Protein AF-A0A014L8E9-F1 (afdb_monomer_lite)

pLDDT: mean 75.14, std 23.42, range [33.5, 98.44]

Structure (mmCIF, N/CA/C/O backbone):
data_AF-A0A014L8E9-F1
#
_entry.id   AF-A0A014L8E9-F1
#
loop_
_atom_site.group_PDB
_atom_site.id
_atom_site.type_symbol
_atom_site.label_atom_id
_atom_site.label_alt_id
_atom_site.label_comp_id
_atom_site.label_asym_id
_atom_site.label_entity_id
_atom_site.label_seq_id
_atom_site.pdbx_PDB_ins_code
_atom_site.Cartn_x
_atom_site.Cartn_y
_atom_site.Cartn_z
_atom_site.occupancy
_atom_site.B_iso_or_equiv
_atom_site.auth_seq_id
_atom_site.auth_comp_id
_atom_site.auth_asym_id
_atom_site.auth_atom_id
_atom_site.pdbx_PDB_model_num
ATOM 1 N N . MET A 1 1 ? -12.627 43.015 15.287 1.00 36.16 1 MET A N 1
ATOM 2 C CA . MET A 1 1 ? -11.621 42.525 16.250 1.00 36.16 1 MET A CA 1
ATOM 3 C C . MET A 1 1 ? -10.848 41.390 15.608 1.00 36.16 1 MET A C 1
ATOM 5 O O . MET A 1 1 ? -11.439 40.369 15.290 1.00 36.16 1 MET A O 1
ATOM 9 N N . ASP A 1 2 ? -9.561 41.629 15.391 1.00 39.09 2 ASP A N 1
ATOM 10 C CA . ASP A 1 2 ? -8.535 40.676 14.969 1.00 39.09 2 ASP A CA 1
ATOM 11 C C . ASP A 1 2 ? -8.247 39.676 16.105 1.00 39.09 2 ASP A C 1
ATOM 13 O O . ASP A 1 2 ? -8.093 40.080 17.259 1.00 39.09 2 ASP A O 1
ATOM 17 N N . LYS A 1 3 ? -8.216 38.379 15.786 1.00 36.34 3 LYS A N 1
ATOM 18 C CA . LYS A 1 3 ? -7.692 37.321 16.662 1.00 36.34 3 LYS A CA 1
ATOM 19 C C . LYS A 1 3 ? -6.730 36.434 15.880 1.00 36.34 3 LYS A C 1
ATOM 21 O O . LYS A 1 3 ? -6.922 35.233 15.729 1.00 36.34 3 LYS A O 1
ATOM 26 N N . SER A 1 4 ? -5.665 37.060 15.410 1.00 41.28 4 SER A N 1
ATOM 27 C CA . SER A 1 4 ? -4.372 36.422 15.217 1.00 41.28 4 SER A CA 1
ATOM 28 C C . SER A 1 4 ? -3.831 35.979 16.587 1.00 41.28 4 SER A C 1
ATOM 30 O O . SER A 1 4 ? -3.298 36.795 17.334 1.00 41.28 4 SER A O 1
ATOM 32 N N . GLN A 1 5 ? -3.985 34.705 16.955 1.00 46.12 5 GLN A N 1
ATOM 33 C CA . GLN A 1 5 ? -3.238 34.074 18.057 1.00 46.12 5 GLN A CA 1
ATOM 34 C C . GLN A 1 5 ? -2.711 32.730 17.534 1.00 46.12 5 GLN A C 1
ATOM 36 O O . GLN A 1 5 ? -3.491 31.846 17.213 1.00 46.12 5 GLN A O 1
ATOM 41 N N . SER A 1 6 ? -1.442 32.639 17.128 1.00 44.34 6 SER A N 1
ATOM 42 C CA . SER A 1 6 ? -0.260 32.428 17.982 1.00 44.34 6 SER A CA 1
ATOM 43 C C . SER A 1 6 ? -0.343 31.121 18.775 1.00 44.34 6 SER A C 1
ATOM 45 O O . SER A 1 6 ? -0.726 31.129 19.940 1.00 44.34 6 SER A O 1
ATOM 47 N N . LEU A 1 7 ? 0.074 30.013 18.153 1.00 39.00 7 LEU A N 1
ATOM 48 C CA . LEU A 1 7 ? 0.540 28.829 18.874 1.00 39.00 7 LEU A CA 1
ATOM 49 C C . LEU A 1 7 ? 2.068 28.889 18.930 1.00 39.00 7 LEU A C 1
ATOM 51 O O . LEU A 1 7 ? 2.750 28.874 17.907 1.00 39.00 7 LEU A O 1
ATOM 55 N N . ILE A 1 8 ? 2.571 29.047 20.149 1.00 42.09 8 ILE A N 1
ATOM 56 C CA . ILE A 1 8 ? 3.987 29.107 20.501 1.00 42.09 8 ILE A CA 1
ATOM 57 C C . ILE A 1 8 ? 4.461 27.659 20.679 1.00 42.09 8 ILE A C 1
ATOM 59 O O . ILE A 1 8 ? 3.903 26.932 21.497 1.00 42.09 8 ILE A O 1
ATOM 63 N N . HIS A 1 9 ? 5.474 27.241 19.916 1.00 38.56 9 HIS A N 1
ATOM 64 C CA . HIS A 1 9 ? 6.200 25.986 20.139 1.00 38.56 9 HIS A CA 1
ATOM 65 C C . HIS A 1 9 ? 7.258 26.213 21.242 1.00 38.56 9 HIS A C 1
ATOM 67 O O . HIS A 1 9 ? 7.859 27.291 21.258 1.00 38.56 9 HIS A O 1
ATOM 73 N N . PRO A 1 10 ? 7.523 25.251 22.147 1.00 45.44 10 PRO A N 1
ATOM 74 C CA . PRO A 1 10 ? 8.404 25.438 23.312 1.00 45.44 10 PRO A CA 1
ATOM 75 C C . PRO A 1 10 ? 9.886 25.757 23.025 1.00 45.44 10 PRO A C 1
ATOM 77 O O . PRO A 1 10 ? 10.603 26.100 23.957 1.00 45.44 10 PRO A O 1
ATOM 80 N N . ASP A 1 11 ? 10.329 25.760 21.765 1.00 50.62 11 ASP A N 1
ATOM 81 C CA . ASP A 1 11 ? 11.722 26.022 21.375 1.00 50.62 11 ASP A CA 1
ATOM 82 C C . ASP A 1 11 ? 11.846 27.241 20.444 1.00 50.62 11 ASP A C 1
ATOM 84 O O . ASP A 1 11 ? 12.380 27.131 19.349 1.00 50.62 11 ASP A O 1
ATOM 88 N N . GLY A 1 12 ? 11.301 28.398 20.839 1.00 46.28 12 GLY A N 1
ATOM 89 C CA . GLY A 1 12 ? 11.727 29.757 20.430 1.00 46.28 12 GLY A CA 1
ATOM 90 C C . GLY A 1 12 ? 11.860 30.146 18.940 1.00 46.28 12 GLY A C 1
ATOM 91 O O . GLY A 1 12 ? 12.164 31.304 18.655 1.00 46.28 12 GLY A O 1
ATOM 92 N N . HIS A 1 13 ? 11.634 29.257 17.976 1.00 38.53 13 HIS A N 1
ATOM 93 C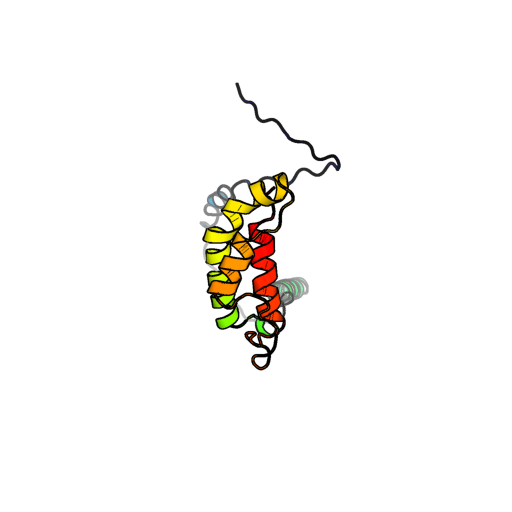 CA . HIS A 1 13 ? 11.854 29.498 16.553 1.00 38.53 13 HIS A CA 1
ATOM 94 C C . HIS A 1 13 ? 10.531 29.782 15.836 1.00 38.53 13 HIS A C 1
ATOM 96 O O . HIS A 1 13 ? 9.718 28.893 15.591 1.00 38.53 13 HIS A O 1
ATOM 102 N N . VAL A 1 14 ? 10.328 31.045 15.454 1.00 45.06 14 VAL A N 1
ATOM 103 C CA . VAL A 1 14 ? 9.227 31.469 14.579 1.00 45.06 14 VAL A CA 1
ATOM 104 C C . VAL A 1 14 ? 9.651 31.266 13.123 1.00 45.06 14 VAL A C 1
ATOM 106 O O . VAL A 1 14 ? 10.622 31.870 12.664 1.00 45.06 14 VAL A O 1
ATOM 109 N N . ALA A 1 15 ? 8.927 30.430 12.376 1.00 42.53 15 ALA A N 1
ATOM 110 C CA . ALA A 1 15 ? 9.155 30.260 10.943 1.00 42.53 15 ALA A CA 1
ATOM 111 C C . ALA A 1 15 ? 8.826 31.565 10.181 1.00 42.53 15 ALA A C 1
ATOM 113 O O . ALA A 1 15 ? 7.751 32.139 10.387 1.00 42.53 15 ALA A O 1
ATOM 114 N N . PRO A 1 16 ? 9.700 32.063 9.284 1.00 46.47 16 PRO A N 1
ATOM 115 C CA . PRO A 1 16 ? 9.413 33.277 8.530 1.00 46.47 16 PRO A CA 1
ATOM 116 C C . PRO A 1 16 ? 8.292 33.040 7.505 1.00 46.47 16 PRO A C 1
ATOM 118 O O . PRO A 1 16 ? 8.390 32.191 6.618 1.00 46.47 16 PRO A O 1
ATOM 121 N N . GLY A 1 17 ? 7.217 33.826 7.616 1.00 39.88 17 GLY A N 1
ATOM 122 C CA . GLY A 1 17 ? 6.087 33.812 6.687 1.00 39.88 17 GLY A CA 1
ATOM 123 C C . GLY A 1 17 ? 6.464 34.317 5.289 1.00 39.88 17 GLY A C 1
ATOM 124 O O . GLY A 1 17 ? 7.164 35.320 5.137 1.00 39.88 17 GLY A O 1
ATOM 125 N N . ARG A 1 18 ? 5.964 33.638 4.249 1.00 48.44 18 ARG A N 1
ATOM 126 C CA . ARG A 1 18 ? 6.155 34.014 2.839 1.00 48.44 18 ARG A CA 1
ATOM 127 C C . ARG A 1 18 ? 5.495 35.370 2.557 1.00 48.44 18 ARG A C 1
ATOM 129 O O . ARG A 1 18 ? 4.281 35.440 2.388 1.00 48.44 18 ARG A O 1
ATOM 136 N N . ARG A 1 19 ? 6.281 36.450 2.478 1.00 45.00 19 ARG A N 1
ATOM 137 C CA . ARG A 1 19 ? 5.823 37.750 1.957 1.00 45.00 19 ARG A CA 1
ATOM 138 C C . ARG A 1 19 ? 6.377 37.998 0.550 1.00 45.00 19 ARG A C 1
ATOM 140 O O . ARG A 1 19 ? 7.580 38.075 0.337 1.00 45.00 19 ARG A O 1
ATOM 147 N N . SER A 1 20 ? 5.425 38.093 -0.374 1.00 38.06 20 SER A N 1
ATOM 148 C CA . SER A 1 20 ? 5.436 38.558 -1.768 1.00 38.06 20 SER A CA 1
ATOM 149 C C . SER A 1 20 ? 6.685 39.299 -2.283 1.00 38.06 20 SER A C 1
ATOM 151 O O . SER A 1 20 ? 6.980 40.416 -1.855 1.00 38.06 20 SER A O 1
ATOM 153 N N . ALA A 1 21 ? 7.306 38.738 -3.325 1.00 48.69 21 ALA A N 1
ATOM 154 C CA . ALA A 1 21 ? 8.399 39.309 -4.122 1.00 48.69 21 ALA A CA 1
ATOM 155 C C . ALA A 1 21 ? 7.994 40.486 -5.047 1.00 48.69 21 ALA A C 1
ATOM 157 O O . ALA A 1 21 ? 8.843 41.108 -5.674 1.00 48.69 21 ALA A O 1
ATOM 158 N N . ALA A 1 22 ? 6.715 40.857 -5.106 1.00 48.91 22 ALA A N 1
ATOM 159 C CA . ALA A 1 22 ? 6.163 41.699 -6.174 1.00 48.91 22 ALA A CA 1
ATOM 160 C C . ALA A 1 22 ? 6.349 43.228 -6.019 1.00 48.91 22 ALA A C 1
ATOM 162 O O . ALA A 1 22 ? 5.625 43.990 -6.648 1.00 48.91 22 ALA A O 1
ATOM 163 N N . ARG A 1 23 ? 7.267 43.726 -5.172 1.00 51.09 23 ARG A N 1
ATOM 164 C CA . ARG A 1 23 ? 7.396 45.187 -4.924 1.00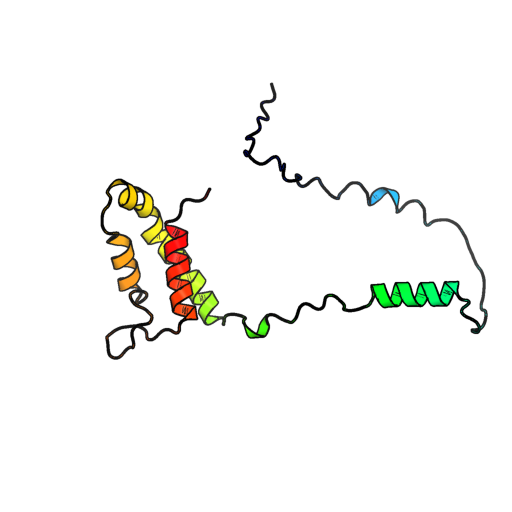 51.09 23 ARG A CA 1
ATOM 165 C C . ARG A 1 23 ? 8.769 45.801 -5.200 1.00 51.09 23 ARG A C 1
ATOM 167 O O . ARG A 1 23 ? 8.935 47.001 -4.991 1.00 51.09 23 ARG A O 1
ATOM 174 N N . ARG A 1 24 ? 9.757 45.011 -5.637 1.00 46.31 24 ARG A N 1
ATOM 175 C CA . ARG A 1 24 ? 11.129 45.497 -5.896 1.00 46.31 24 ARG A CA 1
ATOM 176 C C . ARG A 1 24 ? 11.456 45.730 -7.373 1.00 46.31 24 ARG A C 1
ATOM 178 O O . ARG A 1 24 ? 12.371 46.500 -7.646 1.00 46.31 24 ARG A O 1
ATOM 185 N N . GLU A 1 25 ? 10.699 45.152 -8.301 1.00 45.66 25 GLU A N 1
ATOM 186 C CA . GLU A 1 25 ? 11.022 45.199 -9.737 1.00 45.66 25 GLU A CA 1
ATOM 187 C C . GLU A 1 25 ? 10.710 46.562 -10.385 1.00 45.66 25 GLU A C 1
ATOM 189 O O . GLU A 1 25 ? 11.473 47.036 -11.224 1.00 45.66 25 GLU A O 1
ATOM 194 N N . ASP A 1 26 ? 9.708 47.292 -9.887 1.00 42.31 26 ASP A N 1
ATOM 195 C CA . ASP A 1 26 ? 9.287 48.588 -10.450 1.00 42.31 26 ASP A CA 1
ATOM 196 C C . ASP A 1 26 ? 10.277 49.750 -10.249 1.00 42.31 26 ASP A C 1
ATOM 198 O O . ASP A 1 26 ? 10.138 50.810 -10.866 1.00 42.31 26 ASP A O 1
ATOM 202 N N . ARG A 1 27 ? 11.289 49.591 -9.386 1.00 46.34 27 ARG A N 1
ATOM 203 C CA . ARG A 1 27 ? 12.269 50.658 -9.116 1.00 46.34 27 ARG A CA 1
ATOM 204 C C . ARG A 1 27 ? 13.477 50.617 -10.058 1.00 46.34 27 ARG A C 1
ATOM 206 O O . ARG A 1 27 ? 14.119 51.645 -10.241 1.00 46.34 27 ARG A O 1
ATOM 213 N N . ILE A 1 28 ? 13.770 49.471 -10.675 1.00 46.59 28 ILE A N 1
ATOM 214 C CA . ILE A 1 28 ? 14.984 49.283 -11.490 1.00 46.59 28 ILE A CA 1
ATOM 215 C C . ILE A 1 28 ? 14.757 49.726 -12.948 1.00 46.59 28 ILE A C 1
ATOM 217 O O . ILE A 1 28 ? 15.681 50.199 -13.603 1.00 46.59 28 ILE A O 1
ATOM 221 N N . ALA A 1 29 ? 13.513 49.701 -13.434 1.00 42.69 29 ALA A N 1
ATOM 222 C CA . ALA A 1 29 ? 13.180 50.038 -14.822 1.00 42.69 29 ALA A CA 1
ATOM 223 C C . ALA A 1 29 ? 13.223 51.545 -15.168 1.00 42.69 29 ALA A C 1
ATOM 225 O O . ALA A 1 29 ? 13.032 51.910 -16.324 1.00 42.69 29 ALA A O 1
ATOM 226 N N . ARG A 1 30 ? 13.464 52.445 -14.200 1.00 45.78 30 ARG A N 1
ATOM 227 C CA . ARG A 1 30 ? 13.427 53.909 -14.423 1.00 45.78 30 ARG A CA 1
ATOM 228 C C . ARG A 1 30 ? 14.797 54.589 -14.505 1.00 45.78 30 ARG A C 1
ATOM 230 O O . ARG A 1 30 ? 14.845 55.808 -14.612 1.00 45.78 30 ARG A O 1
ATOM 237 N N . GLN A 1 31 ? 15.898 53.838 -14.453 1.00 48.06 31 GLN A N 1
ATOM 238 C CA . GLN A 1 31 ? 17.258 54.405 -14.463 1.00 48.06 31 GLN A CA 1
ATOM 239 C C . GLN A 1 31 ? 18.066 54.136 -15.740 1.00 48.06 31 GLN A C 1
ATOM 241 O O . GLN A 1 31 ? 19.184 54.623 -15.853 1.00 48.06 31 GLN A O 1
ATOM 246 N N . THR A 1 32 ? 17.515 53.436 -16.735 1.00 41.59 32 THR A N 1
ATOM 247 C CA . THR A 1 32 ? 18.211 53.148 -18.004 1.00 41.59 32 THR A CA 1
ATOM 248 C C . THR A 1 32 ? 17.659 53.985 -19.154 1.00 41.59 32 THR A C 1
ATOM 250 O O . THR A 1 32 ? 17.180 53.456 -20.157 1.00 41.59 32 THR A O 1
ATOM 253 N N . HIS A 1 33 ? 17.680 55.306 -19.002 1.00 44.47 33 HIS A N 1
ATOM 254 C CA . HIS A 1 33 ? 17.467 56.214 -20.127 1.00 44.47 33 HIS A CA 1
ATOM 255 C C . HIS A 1 33 ? 18.239 57.517 -19.935 1.00 44.47 33 HIS A C 1
ATOM 257 O O . HIS A 1 33 ? 17.641 5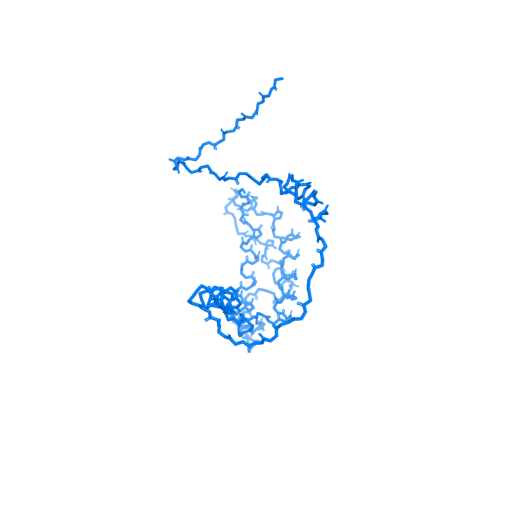8.576 -19.828 1.00 44.47 33 HIS A O 1
ATOM 263 N N . ASP A 1 34 ? 19.569 57.425 -19.862 1.00 39.28 34 ASP A N 1
ATOM 264 C CA . ASP A 1 34 ? 20.433 58.501 -20.351 1.00 39.28 34 ASP A CA 1
ATOM 265 C C . ASP A 1 34 ? 21.888 58.023 -20.505 1.00 39.28 34 ASP A C 1
ATOM 267 O O . ASP A 1 34 ? 22.511 57.622 -19.523 1.00 39.28 34 ASP A O 1
ATOM 271 N N . GLN A 1 35 ? 22.398 58.030 -21.740 1.00 36.50 35 GLN A N 1
ATOM 272 C CA . GLN A 1 35 ? 23.671 58.645 -22.166 1.00 36.50 35 GLN A CA 1
ATOM 273 C C . GLN A 1 35 ? 24.220 57.979 -23.457 1.00 36.50 35 GLN A C 1
ATOM 275 O O . GLN A 1 35 ? 24.288 56.748 -23.542 1.00 36.50 35 GLN A O 1
ATOM 280 N N . PRO A 1 36 ? 24.620 58.770 -24.477 1.00 42.62 36 PRO A N 1
ATOM 281 C CA . PRO A 1 36 ? 24.999 58.287 -25.803 1.00 42.62 36 PRO A CA 1
ATOM 282 C C . PRO A 1 36 ? 26.521 58.140 -26.014 1.00 42.62 36 PRO A C 1
ATOM 284 O O . PRO A 1 36 ? 27.318 58.905 -25.485 1.00 42.62 36 PRO A O 1
ATOM 287 N N . GLY A 1 37 ? 26.890 57.202 -26.898 1.00 41.66 37 GLY A N 1
ATOM 288 C CA . GLY A 1 37 ? 28.036 57.257 -27.822 1.00 41.66 37 GLY A CA 1
ATOM 289 C C . GLY A 1 37 ? 29.471 57.281 -27.270 1.00 41.66 37 GLY A C 1
ATOM 290 O O . GLY A 1 37 ? 29.956 58.318 -26.832 1.00 41.66 37 GLY A O 1
ATOM 291 N N . ARG A 1 38 ? 30.239 56.203 -27.510 1.00 34.44 38 ARG A N 1
ATOM 292 C CA . ARG A 1 38 ? 31.647 56.310 -27.948 1.00 34.44 38 ARG A CA 1
ATOM 293 C C . ARG A 1 38 ? 32.191 55.009 -28.552 1.00 34.44 38 ARG A C 1
ATOM 295 O O . ARG A 1 38 ? 31.779 53.910 -28.207 1.00 34.44 38 ARG A O 1
ATOM 302 N N . SER A 1 39 ? 33.076 55.210 -29.518 1.00 36.28 39 SER A N 1
ATOM 303 C CA . SER A 1 39 ? 33.610 54.310 -30.539 1.00 36.28 39 SER A CA 1
ATOM 304 C C . SER A 1 39 ? 34.698 53.331 -30.077 1.00 36.28 39 SER A C 1
ATOM 306 O O . SER A 1 39 ? 35.374 53.571 -29.084 1.00 36.28 39 SER A O 1
ATOM 308 N N . ALA A 1 40 ? 34.884 52.297 -30.907 1.00 47.44 40 ALA A N 1
ATOM 309 C CA . ALA A 1 40 ? 36.052 51.435 -31.137 1.00 47.44 40 ALA A CA 1
ATOM 310 C C . ALA A 1 40 ? 37.356 51.707 -30.351 1.00 47.44 40 ALA A C 1
ATOM 312 O O . ALA A 1 40 ? 37.904 52.807 -30.392 1.00 47.44 40 ALA A O 1
ATOM 313 N N . GLY A 1 41 ? 37.929 50.639 -29.781 1.00 33.50 41 GLY A N 1
ATOM 314 C CA . GLY A 1 41 ? 39.291 50.625 -29.240 1.00 33.50 41 GLY A CA 1
ATOM 315 C C . GLY A 1 41 ? 39.734 49.244 -28.741 1.00 33.50 41 GLY A C 1
ATOM 316 O O . GLY A 1 41 ? 39.407 48.856 -27.629 1.00 33.50 41 GLY A O 1
ATOM 317 N N . THR A 1 42 ? 40.447 48.515 -29.604 1.00 38.66 42 THR A N 1
ATOM 318 C CA . THR A 1 42 ? 41.639 47.677 -29.328 1.00 38.66 42 THR A CA 1
ATOM 319 C C . THR A 1 42 ? 41.822 47.022 -27.948 1.00 38.66 42 THR A C 1
ATOM 321 O O . THR A 1 42 ? 42.022 47.681 -26.933 1.00 38.66 42 THR A O 1
ATOM 324 N N . ALA A 1 43 ? 41.929 45.692 -27.961 1.00 46.75 43 ALA A N 1
ATOM 325 C CA . ALA A 1 43 ? 42.404 44.868 -26.855 1.00 46.75 43 ALA A CA 1
ATOM 326 C C . ALA A 1 43 ? 43.900 45.085 -26.546 1.00 46.75 43 ALA A C 1
ATOM 328 O O . ALA A 1 43 ? 44.722 44.826 -27.420 1.00 46.75 43 ALA A O 1
ATOM 329 N N . HIS A 1 44 ? 44.253 45.444 -25.304 1.00 44.81 44 HIS A N 1
ATOM 330 C CA . HIS A 1 44 ? 45.311 44.778 -24.516 1.00 44.81 44 HIS A CA 1
ATOM 331 C C . HIS A 1 44 ? 45.481 45.416 -23.129 1.00 44.81 44 HIS A C 1
ATOM 333 O O . HIS A 1 44 ? 45.717 46.613 -23.015 1.00 44.81 44 HIS A O 1
ATOM 339 N N . GLY A 1 45 ? 45.436 44.586 -22.083 1.00 47.19 45 GLY A N 1
ATOM 340 C CA . GLY A 1 45 ? 45.803 44.962 -20.716 1.00 47.19 45 GLY A CA 1
ATOM 341 C C . GLY A 1 45 ? 44.625 44.946 -19.753 1.00 47.19 45 GLY A C 1
ATOM 342 O O . GLY A 1 45 ? 44.151 45.989 -19.312 1.00 47.19 45 GLY A O 1
ATOM 343 N N . ILE A 1 46 ? 44.149 43.754 -19.398 1.00 59.91 46 ILE A N 1
ATOM 344 C CA . ILE A 1 46 ? 43.186 43.616 -18.311 1.00 59.91 46 ILE A CA 1
ATOM 345 C C . ILE A 1 46 ? 43.965 43.865 -17.010 1.00 59.91 46 ILE A C 1
ATOM 347 O O . ILE A 1 46 ? 44.696 42.996 -16.544 1.00 59.91 46 ILE A O 1
ATOM 351 N N . GLY A 1 47 ? 43.894 45.084 -16.468 1.00 71.12 47 GLY A N 1
ATOM 352 C CA . GLY A 1 47 ? 44.514 45.415 -15.180 1.00 71.12 47 GLY A CA 1
ATOM 353 C C . GLY A 1 47 ? 43.975 44.526 -14.052 1.00 71.12 47 GLY A C 1
ATOM 354 O O . GLY A 1 47 ? 42.954 43.862 -14.221 1.00 71.12 47 GLY A O 1
ATOM 355 N N . VAL A 1 48 ? 44.624 44.537 -12.880 1.00 73.06 48 VAL A N 1
ATOM 356 C CA . VAL A 1 48 ? 44.282 43.665 -11.731 1.00 73.06 48 VAL A CA 1
ATOM 357 C C . VAL A 1 48 ? 42.778 43.647 -11.431 1.00 73.06 48 VAL A C 1
ATOM 359 O O . VAL A 1 48 ? 42.223 42.589 -11.164 1.00 73.06 48 VAL A O 1
ATOM 362 N N . LEU A 1 49 ? 42.097 44.791 -11.554 1.00 75.38 49 LEU A N 1
ATOM 363 C CA . LEU A 1 49 ? 40.652 44.902 -11.343 1.00 75.38 49 LEU A CA 1
ATOM 364 C C . LEU A 1 49 ? 39.817 44.168 -12.407 1.00 75.38 49 LEU A C 1
ATOM 366 O O . LEU A 1 49 ? 38.803 43.562 -12.078 1.00 75.38 49 LEU A O 1
ATOM 370 N N . GLY A 1 50 ? 40.240 44.191 -13.671 1.00 80.12 50 GLY A N 1
ATOM 371 C CA . GLY A 1 50 ? 39.569 43.449 -14.735 1.00 80.12 50 GLY A CA 1
ATOM 372 C C . GLY A 1 50 ? 39.830 41.944 -14.634 1.00 80.12 50 GLY A C 1
ATOM 373 O O . GLY A 1 50 ? 38.912 41.163 -14.856 1.00 80.12 50 GLY A O 1
ATOM 374 N N . ALA A 1 51 ? 41.031 41.538 -14.203 1.00 76.12 51 ALA A N 1
ATOM 375 C CA . ALA A 1 51 ? 41.313 40.142 -13.878 1.00 76.12 51 ALA A CA 1
ATOM 376 C C . ALA A 1 51 ? 40.452 39.681 -12.689 1.00 76.12 51 ALA A C 1
ATOM 378 O O . ALA A 1 51 ? 39.884 38.594 -12.727 1.00 76.12 51 ALA A O 1
ATOM 379 N N . LEU A 1 52 ? 40.270 40.536 -11.674 1.00 79.06 52 LEU A N 1
ATOM 380 C CA . LEU A 1 52 ? 39.383 40.260 -10.542 1.00 79.06 52 LEU A CA 1
ATOM 381 C C . LEU A 1 52 ? 37.921 40.121 -10.985 1.00 79.06 52 LEU A C 1
ATOM 383 O O . LEU A 1 52 ? 37.240 39.202 -10.549 1.00 79.06 52 LEU A O 1
ATOM 387 N N . LEU A 1 53 ? 37.445 41.000 -11.873 1.00 79.38 53 LEU A N 1
ATOM 388 C CA . LEU A 1 53 ? 36.091 40.927 -12.429 1.00 79.38 53 LEU A CA 1
ATOM 389 C C . LEU A 1 53 ? 35.886 39.668 -13.274 1.00 79.38 53 LEU A C 1
ATOM 391 O O . LEU A 1 53 ? 34.838 39.043 -13.162 1.00 79.38 53 LEU A O 1
ATOM 395 N N . GLN A 1 54 ? 36.884 39.256 -14.057 1.00 75.62 54 GLN A N 1
ATOM 396 C CA . GLN A 1 54 ? 36.839 37.987 -14.785 1.00 75.62 54 GLN A CA 1
ATOM 397 C C . GLN A 1 54 ? 36.843 36.784 -13.844 1.00 75.62 54 GLN A C 1
ATOM 399 O O . GLN A 1 54 ? 36.115 35.833 -14.093 1.00 75.62 54 GLN A O 1
ATOM 404 N N . VAL A 1 55 ? 37.606 36.821 -12.748 1.00 76.88 55 VAL A N 1
ATOM 405 C CA . VAL A 1 55 ? 37.575 35.768 -11.725 1.00 76.88 55 VAL A CA 1
ATOM 406 C C . VAL A 1 55 ? 36.215 35.732 -11.031 1.00 76.88 55 VAL A C 1
ATOM 408 O O . VAL A 1 55 ? 35.664 34.654 -10.859 1.00 76.88 55 VAL A O 1
ATOM 411 N N . VAL A 1 56 ? 35.626 36.877 -10.683 1.00 79.44 56 VAL A N 1
ATOM 412 C CA . VAL A 1 56 ? 34.286 36.941 -10.077 1.00 79.44 56 VAL A CA 1
ATOM 413 C C . VAL A 1 56 ? 33.207 36.451 -11.047 1.00 79.44 56 VAL A C 1
ATOM 415 O O . VAL A 1 56 ? 32.323 35.706 -10.632 1.00 79.44 56 VAL A O 1
ATOM 418 N N . ASP A 1 57 ? 33.278 36.814 -12.330 1.00 79.69 57 ASP A N 1
ATOM 419 C CA . ASP A 1 57 ? 32.334 36.337 -13.348 1.00 79.69 57 ASP A CA 1
ATOM 420 C C . ASP A 1 57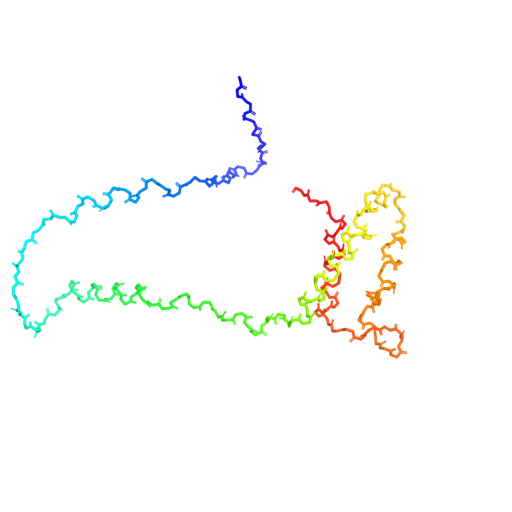 ? 32.516 34.839 -13.635 1.00 79.69 57 ASP A C 1
ATOM 422 O O . ASP A 1 57 ? 31.539 34.098 -13.710 1.00 79.69 57 ASP A O 1
ATOM 426 N N . HIS A 1 58 ? 33.760 34.356 -13.668 1.00 71.88 58 HIS A N 1
ATOM 427 C CA . HIS A 1 58 ? 34.066 32.932 -13.772 1.00 71.88 58 HIS A CA 1
ATOM 428 C C . HIS A 1 58 ? 33.542 32.157 -12.557 1.00 71.88 58 HIS A C 1
ATOM 430 O O . HIS A 1 58 ? 32.859 31.157 -12.731 1.00 71.88 58 HIS A O 1
ATOM 436 N N . LEU A 1 59 ? 33.759 32.657 -11.334 1.00 74.31 59 LEU A N 1
ATOM 437 C CA . LEU A 1 59 ? 33.207 32.074 -10.105 1.00 74.31 59 LEU A CA 1
ATOM 438 C C . LEU A 1 59 ? 31.673 32.110 -10.077 1.00 74.31 59 LEU A C 1
ATOM 440 O O . LEU A 1 59 ? 31.056 31.223 -9.493 1.00 74.31 59 LEU A O 1
ATOM 444 N N . ARG A 1 60 ? 31.049 33.100 -10.724 1.00 73.38 60 ARG A N 1
ATOM 445 C CA . ARG A 1 60 ? 29.592 33.196 -10.877 1.00 73.38 60 ARG A CA 1
ATOM 446 C C . ARG A 1 60 ? 29.041 32.202 -11.906 1.00 73.38 60 ARG A C 1
ATOM 448 O O . ARG A 1 60 ? 27.918 31.737 -11.738 1.00 73.38 60 ARG A O 1
ATOM 455 N N . GLN A 1 61 ? 29.806 31.884 -12.949 1.00 68.00 61 GLN A N 1
ATOM 456 C CA . GLN A 1 61 ? 29.459 30.877 -13.962 1.00 68.00 61 GLN A CA 1
ATOM 457 C C . GLN A 1 61 ? 29.960 29.467 -13.606 1.00 68.00 61 GLN A C 1
ATOM 459 O O . GLN A 1 61 ? 29.664 28.510 -14.323 1.00 68.00 61 GLN A O 1
ATOM 464 N N . SER A 1 62 ? 30.691 29.318 -12.496 1.00 58.16 62 SER A N 1
ATOM 465 C CA . SER A 1 62 ? 31.172 28.028 -12.015 1.00 58.16 62 SER A CA 1
ATOM 466 C C . SER A 1 62 ? 29.999 27.094 -11.705 1.00 58.16 62 SER A C 1
ATOM 468 O O . SER A 1 62 ? 29.146 27.429 -10.880 1.00 58.16 62 SER A O 1
ATOM 470 N N . PRO A 1 63 ? 29.986 25.870 -12.257 1.00 60.94 63 PRO A N 1
ATOM 471 C CA . PRO A 1 63 ? 28.986 24.846 -11.969 1.00 60.94 63 PRO A CA 1
ATOM 472 C C . PRO A 1 63 ? 29.202 24.213 -10.582 1.00 60.94 63 PRO A C 1
ATOM 474 O O . PRO A 1 63 ? 29.004 23.014 -10.404 1.00 60.94 63 PRO A O 1
ATOM 477 N N . PHE A 1 64 ? 29.614 24.990 -9.573 1.00 58.56 64 PHE A N 1
ATOM 478 C CA . PHE A 1 64 ? 29.879 24.478 -8.223 1.00 58.56 64 PHE A CA 1
ATOM 479 C C . PHE A 1 64 ? 28.603 23.989 -7.507 1.00 58.56 64 PHE A C 1
ATOM 481 O O . PHE A 1 64 ? 28.668 23.450 -6.408 1.00 58.56 64 PHE A O 1
ATOM 488 N N . VAL A 1 65 ? 27.437 24.082 -8.155 1.00 58.62 65 VAL A N 1
ATOM 489 C CA . VAL A 1 65 ? 26.240 23.320 -7.785 1.00 58.62 65 VAL A CA 1
ATOM 490 C C . VAL A 1 65 ? 25.647 22.635 -9.021 1.00 58.62 65 VAL A C 1
ATOM 492 O O . VAL A 1 65 ? 24.507 22.873 -9.405 1.00 58.62 65 VAL A O 1
ATOM 495 N N . VAL A 1 66 ? 26.409 21.754 -9.668 1.00 56.75 66 VAL A N 1
ATOM 496 C CA . VAL A 1 66 ? 25.795 20.611 -10.356 1.00 56.75 66 VAL A CA 1
ATOM 497 C C . VAL A 1 66 ? 25.630 19.543 -9.288 1.00 56.75 66 VAL A C 1
ATOM 499 O O . VAL A 1 66 ? 26.553 18.783 -9.003 1.00 56.75 66 VAL A O 1
ATOM 502 N N . LEU A 1 67 ? 24.463 19.526 -8.636 1.00 58.56 67 LEU A N 1
ATOM 503 C CA . LEU A 1 67 ? 24.083 18.356 -7.851 1.00 58.56 67 LEU A CA 1
ATOM 504 C C . LEU A 1 67 ? 24.149 17.150 -8.799 1.00 58.56 67 LEU A C 1
ATOM 506 O O . LEU A 1 67 ? 23.633 17.249 -9.918 1.00 58.56 67 LEU A O 1
ATOM 510 N N . PRO A 1 68 ? 24.806 16.045 -8.406 1.00 61.44 68 PRO A N 1
ATOM 511 C CA . PRO A 1 68 ? 24.850 14.856 -9.237 1.00 61.44 68 PRO A CA 1
ATOM 512 C C . PRO A 1 68 ? 23.423 14.494 -9.639 1.00 61.44 68 PRO A C 1
ATOM 514 O O . PRO A 1 68 ? 22.505 14.532 -8.819 1.00 61.44 68 PRO A O 1
ATOM 517 N N . ASN A 1 69 ? 23.233 14.186 -10.920 1.00 63.44 69 ASN A N 1
ATOM 518 C CA . ASN A 1 69 ? 21.965 13.695 -11.425 1.00 63.44 69 ASN A CA 1
ATOM 519 C C . ASN A 1 69 ? 21.532 12.498 -10.559 1.00 63.44 69 ASN A C 1
ATOM 521 O O . ASN A 1 69 ? 22.131 11.426 -10.640 1.00 63.44 69 ASN A O 1
ATOM 525 N N . PHE A 1 70 ? 20.482 12.671 -9.749 1.00 65.00 70 PHE A N 1
ATOM 526 C CA . PHE A 1 70 ? 19.882 11.610 -8.928 1.00 65.00 70 PHE A CA 1
ATOM 527 C C . PHE A 1 70 ? 19.267 10.473 -9.771 1.00 65.00 70 PHE A C 1
ATOM 529 O O . PHE A 1 70 ? 18.675 9.547 -9.224 1.00 65.00 70 PHE A O 1
ATOM 536 N N . GLY A 1 71 ? 19.419 10.519 -11.099 1.00 68.62 71 GLY A N 1
ATOM 537 C CA . GLY A 1 71 ? 18.964 9.513 -12.051 1.00 68.62 71 GLY A CA 1
ATOM 538 C C . GLY A 1 71 ? 19.415 8.085 -11.741 1.00 68.62 71 GLY A C 1
ATOM 539 O O . GLY A 1 71 ? 18.653 7.169 -12.022 1.00 68.62 71 GLY A O 1
ATOM 540 N N . LEU A 1 72 ? 20.579 7.881 -11.107 1.00 74.31 72 LEU A N 1
ATOM 541 C CA . LEU A 1 72 ? 21.046 6.531 -10.751 1.00 74.31 72 LEU A CA 1
ATOM 542 C C . LEU A 1 72 ? 20.109 5.814 -9.761 1.00 74.31 72 LEU A C 1
ATOM 544 O O . LEU A 1 72 ? 19.998 4.595 -9.800 1.00 74.31 72 LEU A O 1
ATOM 548 N N . TYR A 1 73 ? 19.418 6.567 -8.900 1.00 80.44 73 TYR A N 1
ATOM 549 C CA . TYR A 1 73 ? 18.497 6.033 -7.888 1.00 80.44 73 TYR A CA 1
ATOM 550 C C . TYR A 1 73 ? 17.039 6.404 -8.173 1.00 80.44 73 TYR A C 1
ATOM 552 O O . TYR A 1 73 ? 16.187 6.323 -7.285 1.00 80.44 73 TYR A O 1
ATOM 560 N N . ARG A 1 74 ? 16.733 6.852 -9.396 1.00 86.19 74 ARG A N 1
ATOM 561 C CA . ARG A 1 74 ? 15.370 7.222 -9.765 1.00 86.19 74 ARG A CA 1
ATOM 562 C C . ARG A 1 74 ? 14.509 5.952 -9.858 1.00 86.19 74 ARG A C 1
ATOM 564 O O . ARG A 1 74 ? 14.887 5.025 -10.570 1.00 86.19 74 ARG A O 1
ATOM 571 N N . PRO A 1 75 ? 13.352 5.897 -9.179 1.00 90.69 75 PRO A N 1
ATOM 572 C CA . PRO A 1 75 ? 12.393 4.814 -9.374 1.00 90.69 75 PRO A CA 1
ATOM 573 C C . PRO A 1 75 ? 11.932 4.721 -10.839 1.00 90.69 75 PRO A C 1
ATOM 575 O O . PRO A 1 75 ? 11.851 5.741 -11.524 1.00 90.69 75 PRO A O 1
ATOM 578 N N . SER A 1 76 ? 11.636 3.507 -11.307 1.00 93.88 76 SER A N 1
ATOM 579 C CA . SER A 1 76 ? 11.070 3.265 -12.636 1.00 93.88 76 SER A CA 1
ATOM 580 C C . SER A 1 76 ? 9.647 3.818 -12.759 1.00 93.88 76 SER A C 1
ATOM 582 O O . SER A 1 76 ? 8.983 4.101 -11.762 1.00 93.88 76 SER A O 1
ATOM 584 N N . GLU A 1 77 ? 9.160 3.911 -13.995 1.00 94.56 77 GLU A N 1
ATOM 585 C CA . GLU A 1 77 ? 7.761 4.240 -14.285 1.00 94.56 77 GLU A CA 1
ATOM 586 C C . GLU A 1 77 ? 6.793 3.238 -13.635 1.00 94.56 77 GLU A C 1
ATOM 588 O O . GLU A 1 77 ? 5.793 3.641 -13.052 1.00 94.56 77 GLU A O 1
ATOM 593 N N . GLU A 1 78 ? 7.142 1.949 -13.608 1.00 94.25 78 GLU A N 1
ATOM 594 C CA . GLU A 1 78 ? 6.371 0.913 -12.904 1.00 94.25 78 GLU A CA 1
ATOM 595 C C . GLU A 1 78 ? 6.242 1.204 -11.402 1.00 94.25 78 GLU A C 1
ATOM 597 O O . GLU A 1 78 ? 5.175 1.020 -10.818 1.00 94.25 78 GLU A O 1
ATOM 602 N N . HIS A 1 79 ? 7.303 1.708 -10.760 1.00 96.00 79 HIS A N 1
ATOM 603 C CA . HIS A 1 79 ? 7.232 2.128 -9.360 1.00 96.00 79 HIS A CA 1
ATOM 604 C C . HIS A 1 79 ? 6.313 3.340 -9.169 1.00 96.00 79 HIS A C 1
ATOM 606 O O . HIS A 1 79 ? 5.646 3.436 -8.139 1.00 96.00 79 HIS A O 1
ATOM 612 N N . ASP A 1 80 ? 6.274 4.266 -10.126 1.00 96.00 80 ASP A N 1
ATOM 613 C CA . ASP A 1 80 ? 5.381 5.425 -10.071 1.00 96.00 80 ASP A CA 1
ATOM 614 C C . ASP A 1 80 ? 3.917 5.013 -10.285 1.00 96.00 80 ASP A C 1
ATOM 616 O O . ASP A 1 80 ? 3.050 5.417 -9.508 1.00 96.00 80 ASP A O 1
ATOM 620 N N . MET A 1 81 ? 3.654 4.106 -11.228 1.00 96.75 81 MET A N 1
ATOM 621 C CA . MET A 1 81 ? 2.336 3.491 -11.409 1.00 96.75 81 MET A CA 1
ATOM 622 C C . MET A 1 81 ? 1.880 2.751 -10.147 1.00 96.75 81 MET A C 1
ATOM 624 O O . MET A 1 81 ? 0.754 2.946 -9.688 1.00 96.75 81 MET A O 1
ATOM 628 N N . LEU A 1 82 ? 2.765 1.950 -9.542 1.00 97.06 82 LEU A N 1
ATOM 629 C CA . LEU A 1 82 ? 2.481 1.249 -8.292 1.00 97.06 82 LEU A CA 1
ATOM 630 C C . LEU A 1 82 ? 2.139 2.234 -7.172 1.00 97.06 82 LEU A C 1
ATOM 632 O O . LEU A 1 82 ? 1.156 2.020 -6.468 1.00 97.06 82 LEU A O 1
ATOM 636 N N . ARG A 1 83 ? 2.911 3.324 -7.018 1.00 97.62 83 ARG A N 1
ATOM 637 C CA . ARG A 1 83 ? 2.657 4.376 -6.015 1.00 97.62 83 ARG A CA 1
ATOM 638 C C . ARG A 1 83 ? 1.271 4.982 -6.157 1.00 97.62 83 ARG A C 1
ATOM 640 O O . ARG A 1 83 ? 0.620 5.218 -5.139 1.00 97.62 83 ARG A O 1
ATOM 647 N N . ASP A 1 84 ? 0.858 5.277 -7.382 1.00 98.06 84 ASP A N 1
ATOM 648 C CA . ASP A 1 84 ? -0.445 5.872 -7.648 1.00 98.06 84 ASP A CA 1
ATOM 649 C C . ASP A 1 84 ? -1.573 4.874 -7.370 1.00 98.06 84 ASP A C 1
ATOM 651 O O . ASP A 1 84 ? -2.527 5.220 -6.670 1.00 98.06 84 ASP A O 1
ATOM 655 N N . ALA A 1 85 ? -1.418 3.620 -7.804 1.00 97.56 85 ALA A N 1
ATOM 656 C CA . ALA A 1 85 ? -2.391 2.558 -7.564 1.00 97.56 85 ALA A CA 1
ATOM 657 C C . ALA A 1 85 ? -2.611 2.294 -6.064 1.00 97.56 85 ALA A C 1
ATOM 659 O O . ALA A 1 85 ? -3.747 2.354 -5.587 1.00 97.56 85 ALA A O 1
ATOM 660 N N . ILE A 1 86 ? -1.538 2.074 -5.289 1.00 98.19 86 ILE A N 1
ATOM 661 C CA . ILE A 1 86 ? -1.673 1.814 -3.848 1.00 98.19 86 ILE A CA 1
ATOM 662 C C . ILE A 1 86 ? -2.163 3.052 -3.090 1.00 98.19 86 ILE A C 1
ATOM 664 O O . ILE A 1 86 ? -2.901 2.907 -2.119 1.00 98.19 86 ILE A O 1
ATOM 668 N N . ARG A 1 87 ? -1.808 4.274 -3.525 1.00 98.12 87 ARG A N 1
ATOM 669 C CA . ARG A 1 87 ? -2.334 5.507 -2.917 1.00 98.12 87 ARG A CA 1
ATOM 670 C C . ARG A 1 87 ? -3.850 5.557 -3.062 1.00 98.12 87 ARG A C 1
ATOM 672 O O . ARG A 1 87 ? -4.538 5.726 -2.061 1.00 98.12 87 ARG A O 1
ATOM 679 N N . SER A 1 88 ? -4.360 5.370 -4.277 1.00 98.25 88 SER A N 1
ATOM 680 C CA . SER A 1 88 ? -5.800 5.389 -4.535 1.00 98.25 88 SER A CA 1
ATOM 681 C C . SER A 1 88 ? -6.535 4.268 -3.801 1.00 98.25 88 SER A C 1
ATOM 683 O O . SER A 1 88 ? -7.588 4.518 -3.217 1.00 98.25 88 SER A O 1
ATOM 685 N N . LEU A 1 89 ? -5.974 3.054 -3.767 1.00 98.44 89 LEU A N 1
ATOM 686 C CA . LEU A 1 89 ? -6.542 1.941 -3.005 1.00 98.44 89 LEU A CA 1
ATOM 687 C C . LEU A 1 89 ? -6.605 2.262 -1.506 1.00 98.44 89 LEU A C 1
ATOM 689 O O . LEU A 1 89 ? -7.654 2.101 -0.883 1.00 98.44 89 LEU A O 1
ATOM 693 N N . ALA A 1 90 ? -5.500 2.743 -0.934 1.00 98.06 90 ALA A N 1
ATOM 694 C CA . ALA A 1 90 ? -5.403 3.032 0.489 1.00 98.06 90 ALA A CA 1
ATOM 695 C C . ALA A 1 90 ? -6.338 4.176 0.907 1.00 98.06 90 ALA A C 1
ATOM 697 O O . ALA A 1 90 ? -7.043 4.058 1.906 1.00 98.06 90 ALA A O 1
ATOM 698 N N . GLU A 1 91 ? -6.420 5.250 0.120 1.00 97.62 91 GLU A N 1
ATOM 699 C CA . GLU A 1 91 ? -7.348 6.360 0.368 1.00 97.62 91 GLU A CA 1
ATOM 700 C C . GLU A 1 91 ? -8.817 5.920 0.285 1.00 97.62 91 GLU A C 1
ATOM 702 O O . GLU A 1 91 ? -9.637 6.367 1.084 1.00 97.62 91 GLU A O 1
ATOM 707 N N . ALA A 1 92 ? -9.154 5.025 -0.647 1.00 98.00 92 ALA A N 1
ATOM 708 C CA . ALA A 1 92 ? -10.532 4.594 -0.862 1.00 98.00 92 ALA A CA 1
ATOM 709 C C . ALA A 1 92 ? -11.000 3.489 0.096 1.00 98.00 92 ALA A C 1
ATOM 711 O O . ALA A 1 92 ? -12.190 3.423 0.404 1.00 98.00 92 ALA A O 1
ATOM 712 N N . LYS A 1 93 ? -10.106 2.581 0.507 1.00 98.31 93 LYS A N 1
ATOM 713 C CA . LYS A 1 93 ? -10.476 1.329 1.192 1.00 98.31 93 LYS A CA 1
ATOM 714 C C . LYS A 1 93 ? -9.859 1.150 2.574 1.00 98.31 93 LYS A C 1
ATOM 716 O O . LYS A 1 93 ? -10.375 0.350 3.340 1.00 98.31 93 LYS A O 1
ATOM 721 N N . ILE A 1 94 ? -8.784 1.869 2.900 1.00 98.19 94 ILE A N 1
ATOM 722 C CA . ILE A 1 94 ? -8.051 1.691 4.163 1.00 98.19 94 ILE A CA 1
ATOM 723 C C . ILE A 1 94 ? -8.280 2.889 5.085 1.00 98.19 94 ILE A C 1
ATOM 725 O O . ILE A 1 94 ? -8.801 2.738 6.188 1.00 98.19 94 ILE A O 1
ATOM 729 N N . ALA A 1 95 ? -7.959 4.093 4.609 1.00 97.81 95 ALA A N 1
ATOM 730 C CA . ALA A 1 95 ? -8.024 5.329 5.386 1.00 97.81 95 ALA A CA 1
ATOM 731 C C . ALA A 1 95 ? -9.382 5.593 6.077 1.00 97.81 95 ALA A C 1
ATOM 733 O O . ALA A 1 95 ? -9.359 6.013 7.235 1.00 97.81 95 ALA A O 1
ATOM 734 N N . PRO A 1 96 ? -10.558 5.319 5.463 1.00 97.94 96 PRO A N 1
ATOM 735 C CA . PRO A 1 96 ? -11.850 5.572 6.109 1.00 97.94 96 PRO A CA 1
ATOM 736 C C . PRO A 1 96 ? -12.074 4.780 7.404 1.00 97.94 96 PRO A C 1
ATOM 738 O O . PRO A 1 96 ? -12.866 5.199 8.244 1.00 97.94 96 PRO A O 1
ATOM 741 N N . HIS A 1 97 ? -11.382 3.651 7.569 1.00 97.69 97 HIS A N 1
ATOM 742 C CA . HIS A 1 97 ? -11.542 2.749 8.710 1.00 97.69 97 HIS A CA 1
ATOM 743 C C . HIS A 1 97 ? -10.473 2.961 9.791 1.00 97.69 97 HIS A C 1
ATOM 745 O O . HIS A 1 97 ? -10.625 2.456 10.899 1.00 97.69 97 HIS A O 1
ATOM 751 N N . ALA A 1 98 ? -9.412 3.723 9.498 1.00 96.94 98 ALA A N 1
ATOM 752 C CA . ALA A 1 98 ? -8.229 3.829 10.351 1.00 96.94 98 ALA A CA 1
ATOM 753 C C . ALA A 1 98 ? -8.543 4.313 11.778 1.00 96.94 98 ALA A C 1
ATOM 755 O O . ALA A 1 98 ? -8.059 3.722 12.737 1.00 96.94 98 ALA A O 1
ATOM 756 N N . ALA A 1 99 ? -9.386 5.342 11.925 1.00 96.56 99 ALA A N 1
ATOM 757 C CA . ALA A 1 99 ? -9.741 5.889 13.237 1.00 96.56 99 ALA A CA 1
ATOM 758 C C . ALA A 1 99 ? -10.541 4.895 14.095 1.00 96.56 99 ALA A C 1
ATOM 760 O O . ALA A 1 99 ? -10.246 4.732 15.273 1.00 96.56 99 ALA A O 1
ATOM 761 N N . ALA A 1 100 ? -11.513 4.199 13.495 1.00 97.44 100 ALA A N 1
ATOM 762 C CA . ALA A 1 100 ? -12.311 3.197 14.200 1.00 97.44 100 ALA A CA 1
ATOM 763 C C . ALA A 1 100 ? -11.459 1.985 14.607 1.00 97.44 100 ALA A C 1
ATOM 765 O O . ALA A 1 100 ? -11.575 1.497 15.722 1.00 97.44 100 ALA A O 1
ATOM 766 N N . VAL A 1 101 ? -10.562 1.527 13.726 1.00 97.81 101 VAL A N 1
ATOM 767 C CA . VAL A 1 101 ? -9.612 0.445 14.031 1.00 97.81 101 VAL A CA 1
ATOM 768 C C . VAL A 1 101 ? -8.730 0.794 15.234 1.00 97.81 101 VAL A C 1
ATOM 770 O O . VAL A 1 101 ? -8.526 -0.065 16.093 1.00 97.81 101 VAL A O 1
ATOM 773 N N . ASP A 1 102 ? -8.210 2.025 15.283 1.00 95.94 102 ASP A N 1
ATOM 774 C CA . ASP A 1 102 ? -7.359 2.514 16.374 1.00 95.94 102 ASP A CA 1
ATOM 775 C C . ASP A 1 102 ? -8.140 2.623 17.695 1.00 95.94 102 ASP A C 1
ATOM 777 O O . ASP A 1 102 ? -7.700 2.101 18.717 1.00 95.94 102 ASP A O 1
ATOM 781 N N . GLU A 1 103 ? -9.344 3.209 17.660 1.00 97.75 103 GLU A N 1
ATOM 782 C CA . GLU A 1 103 ? -10.225 3.350 18.829 1.00 97.75 103 GLU A CA 1
ATOM 783 C C . GLU A 1 103 ? -10.671 1.993 19.399 1.00 97.75 103 GLU A C 1
ATOM 785 O O . GLU A 1 103 ? -10.702 1.795 20.614 1.00 97.75 103 GLU A O 1
ATOM 790 N N . GLU A 1 104 ? -10.991 1.038 18.525 1.00 98.12 104 GLU A N 1
ATOM 791 C CA . GLU A 1 104 ? -11.479 -0.293 18.898 1.00 98.12 104 GLU A CA 1
ATOM 792 C C . GLU A 1 104 ? -10.346 -1.289 19.206 1.00 98.12 104 GLU A C 1
ATOM 794 O O . GLU A 1 104 ? -10.622 -2.408 19.643 1.00 98.12 104 GLU A O 1
ATOM 799 N N . ALA A 1 105 ? -9.081 -0.914 18.971 1.00 97.62 105 ALA A N 1
ATOM 800 C CA . ALA A 1 105 ? -7.899 -1.770 19.114 1.00 97.62 105 ALA A CA 1
ATOM 801 C C . ALA A 1 105 ? -8.044 -3.143 18.422 1.00 97.62 105 ALA A C 1
ATOM 803 O O . ALA A 1 105 ? -7.623 -4.181 18.946 1.00 97.62 105 ALA A O 1
ATOM 804 N N . ARG A 1 106 ? -8.662 -3.161 17.237 1.00 97.75 106 ARG A N 1
ATOM 805 C CA . ARG A 1 106 ? -8.945 -4.391 16.483 1.00 97.75 106 ARG A CA 1
ATOM 806 C C . ARG A 1 106 ? -7.994 -4.592 15.310 1.00 97.75 106 ARG A C 1
ATOM 808 O O . ARG A 1 106 ? -7.306 -3.681 14.862 1.00 97.75 106 ARG A O 1
ATOM 815 N N . PHE A 1 107 ? -7.996 -5.802 14.759 1.00 97.38 107 PHE A N 1
ATOM 816 C CA . PHE A 1 107 ? -7.289 -6.075 13.511 1.00 97.38 107 PHE A CA 1
ATOM 817 C C . PHE A 1 107 ? -7.951 -5.327 12.326 1.00 97.38 107 PHE A C 1
ATOM 819 O O . PHE A 1 107 ? -9.184 -5.350 12.211 1.00 97.38 107 PHE A O 1
ATOM 826 N N . PRO A 1 108 ? -7.172 -4.679 11.432 1.00 97.44 108 PRO A N 1
ATOM 827 C CA . PRO A 1 108 ? -7.695 -3.941 10.278 1.00 97.44 108 PRO A CA 1
ATOM 828 C C . PRO A 1 108 ? -8.077 -4.884 9.127 1.00 97.44 108 PRO A C 1
ATOM 830 O O . PRO A 1 108 ? -7.388 -4.954 8.106 1.00 97.44 108 PRO A O 1
ATOM 833 N N . GLN A 1 109 ? -9.179 -5.620 9.284 1.00 98.38 109 GLN A N 1
ATOM 834 C CA . GLN A 1 109 ? -9.651 -6.579 8.280 1.00 98.38 109 GLN A CA 1
ATOM 835 C C . GLN A 1 109 ? -9.882 -5.920 6.912 1.00 98.38 109 GLN A C 1
ATOM 837 O O . GLN A 1 109 ? -9.515 -6.483 5.888 1.00 98.38 109 GLN A O 1
ATOM 842 N N . GLU A 1 110 ? -10.389 -4.689 6.891 1.00 98.06 110 GLU A N 1
ATOM 843 C CA . GLU A 1 110 ? -10.653 -3.925 5.670 1.00 98.06 110 GLU A CA 1
ATOM 844 C C . GLU A 1 110 ? -9.372 -3.652 4.872 1.00 98.06 110 GLU A C 1
ATOM 846 O O . GLU A 1 110 ? -9.378 -3.692 3.640 1.00 98.06 110 GLU A O 1
ATOM 851 N N . ALA A 1 111 ? -8.253 -3.421 5.567 1.00 97.88 111 ALA A N 1
ATOM 852 C CA . ALA A 1 111 ? -6.957 -3.245 4.925 1.00 97.88 111 ALA A CA 1
ATOM 853 C C . ALA A 1 111 ? -6.435 -4.561 4.346 1.00 97.88 111 ALA A C 1
ATOM 855 O O . ALA A 1 111 ? -5.942 -4.573 3.218 1.00 97.88 111 ALA A O 1
ATOM 856 N N . LEU A 1 112 ? -6.567 -5.662 5.093 1.00 97.50 112 LEU A N 1
ATOM 857 C CA . LEU A 1 112 ? -6.180 -6.985 4.611 1.00 97.50 112 LEU A CA 1
ATOM 858 C C . LEU A 1 112 ? -6.985 -7.369 3.364 1.00 97.50 112 LEU A C 1
ATOM 860 O O . LEU A 1 112 ? -6.386 -7.710 2.347 1.00 97.50 112 LEU A O 1
ATOM 864 N N . ASP A 1 113 ? -8.310 -7.246 3.414 1.00 98.19 113 ASP A N 1
ATOM 865 C CA . ASP A 1 113 ? -9.202 -7.596 2.305 1.00 98.19 113 ASP A CA 1
ATOM 866 C C . ASP A 1 113 ? -8.891 -6.764 1.056 1.00 98.19 113 ASP A C 1
ATOM 868 O O . ASP A 1 113 ? -8.795 -7.302 -0.048 1.00 98.19 113 ASP A O 1
ATOM 872 N N . ALA A 1 114 ? -8.670 -5.455 1.223 1.00 98.00 114 ALA A N 1
ATOM 873 C CA . ALA A 1 114 ? -8.302 -4.571 0.123 1.00 98.00 114 ALA A CA 1
ATOM 874 C C . ALA A 1 114 ? -6.961 -4.963 -0.515 1.00 98.00 114 ALA A C 1
ATOM 876 O O . ALA A 1 114 ? -6.846 -4.970 -1.740 1.00 98.00 114 ALA A O 1
ATOM 877 N N . LEU A 1 115 ? -5.950 -5.295 0.291 1.00 96.62 115 LEU A N 1
ATOM 878 C CA . LEU A 1 115 ? -4.628 -5.681 -0.205 1.00 96.62 115 LEU A CA 1
ATOM 879 C C . LEU A 1 115 ? -4.638 -7.064 -0.866 1.00 96.62 115 LEU A C 1
ATOM 881 O O . LEU A 1 115 ? -3.995 -7.238 -1.899 1.00 96.62 115 LEU A O 1
ATOM 885 N N . VAL A 1 116 ? -5.373 -8.031 -0.310 1.00 95.88 116 VAL A N 1
ATOM 886 C CA . VAL A 1 116 ? -5.520 -9.376 -0.888 1.00 95.88 116 VAL A CA 1
ATOM 887 C C . VAL A 1 116 ? -6.242 -9.305 -2.228 1.00 95.88 116 VAL A C 1
ATOM 889 O O . VAL A 1 116 ? -5.749 -9.854 -3.205 1.00 95.88 116 VAL A O 1
ATOM 892 N N . ALA A 1 117 ? -7.349 -8.563 -2.313 1.00 96.62 117 ALA A N 1
ATOM 893 C CA . ALA A 1 117 ? -8.132 -8.435 -3.544 1.00 96.62 117 ALA A CA 1
ATOM 894 C C . ALA A 1 117 ? -7.389 -7.744 -4.705 1.00 96.62 117 ALA A C 1
ATOM 896 O O . ALA A 1 117 ? -7.894 -7.737 -5.825 1.00 96.62 117 ALA A O 1
ATOM 897 N N . ASN A 1 118 ? -6.232 -7.131 -4.438 1.00 95.38 118 ASN A N 1
ATOM 898 C CA . ASN A 1 118 ? -5.409 -6.442 -5.432 1.00 95.38 118 ASN A CA 1
ATOM 899 C C . ASN A 1 118 ? -4.004 -7.058 -5.570 1.00 95.38 118 ASN A C 1
ATOM 901 O O . ASN A 1 118 ? -3.141 -6.423 -6.167 1.00 95.38 118 ASN A O 1
ATOM 905 N N . ASP A 1 119 ? -3.748 -8.240 -4.994 1.00 92.75 119 ASP A N 1
ATOM 906 C CA . ASP A 1 119 ? -2.436 -8.913 -5.014 1.00 92.75 119 ASP A CA 1
ATOM 907 C C . ASP A 1 119 ? -1.279 -8.072 -4.429 1.00 92.75 119 ASP A C 1
ATOM 909 O O . ASP A 1 119 ? -0.108 -8.233 -4.767 1.00 92.75 119 ASP A O 1
ATOM 913 N N . LEU A 1 120 ? -1.600 -7.166 -3.499 1.00 95.06 120 LEU A N 1
ATOM 914 C CA . LEU A 1 120 ? -0.635 -6.302 -2.802 1.00 95.06 120 LEU A CA 1
ATOM 915 C C . LEU A 1 120 ? -0.331 -6.788 -1.378 1.00 95.06 120 LEU A C 1
ATOM 917 O O . LEU A 1 120 ? 0.502 -6.204 -0.679 1.00 95.06 120 LEU A O 1
ATOM 921 N N . HIS A 1 121 ? -0.989 -7.861 -0.935 1.00 93.31 121 HIS A N 1
ATOM 922 C CA . HIS A 1 121 ? -0.653 -8.549 0.305 1.00 93.31 121 HIS A CA 1
ATOM 923 C C . HIS A 1 121 ? 0.645 -9.348 0.134 1.00 93.31 121 HIS A C 1
ATOM 925 O O . HIS A 1 121 ? 0.865 -9.967 -0.900 1.00 93.31 121 HIS A O 1
ATOM 931 N N . ALA A 1 122 ? 1.519 -9.315 1.147 1.00 90.75 122 ALA A N 1
ATOM 932 C CA . ALA A 1 122 ? 2.765 -10.088 1.165 1.00 90.75 122 ALA A CA 1
ATOM 933 C C . ALA A 1 122 ? 3.582 -10.007 -0.149 1.00 90.75 122 ALA A C 1
ATOM 935 O O . ALA A 1 122 ? 4.216 -10.971 -0.555 1.00 90.75 122 ALA A O 1
ATOM 936 N N . VAL A 1 123 ? 3.594 -8.839 -0.801 1.00 95.12 123 VAL A N 1
ATOM 937 C CA . VAL A 1 123 ? 4.034 -8.658 -2.200 1.00 95.12 123 VAL A CA 1
ATOM 938 C C . VAL A 1 123 ? 5.472 -9.127 -2.501 1.00 95.12 123 VAL A C 1
ATOM 940 O O . VAL A 1 123 ? 5.786 -9.462 -3.636 1.00 95.12 123 VAL A O 1
ATOM 943 N N . HIS A 1 124 ? 6.342 -9.192 -1.489 1.00 95.19 124 HIS A N 1
ATOM 944 C CA . HIS A 1 124 ? 7.730 -9.666 -1.588 1.00 95.19 124 HIS A CA 1
ATOM 945 C C . HIS A 1 124 ? 7.872 -11.194 -1.571 1.00 95.19 124 HIS A C 1
ATOM 947 O O . HIS A 1 124 ? 8.958 -11.714 -1.826 1.00 95.19 124 HIS A O 1
ATOM 953 N N . VAL A 1 125 ? 6.813 -11.916 -1.204 1.00 95.56 125 VAL A N 1
ATOM 954 C CA . VAL A 1 125 ? 6.817 -13.376 -1.165 1.00 95.56 125 VAL A CA 1
ATOM 955 C C . VAL A 1 125 ? 6.949 -13.898 -2.601 1.00 95.56 125 VAL A C 1
ATOM 957 O O . VAL A 1 125 ? 6.234 -13.412 -3.480 1.00 95.56 125 VAL A O 1
ATOM 960 N N . PRO A 1 126 ? 7.856 -14.855 -2.867 1.00 95.50 126 PRO A N 1
ATOM 961 C CA . PRO A 1 126 ? 7.995 -15.459 -4.189 1.00 95.50 126 PRO A CA 1
ATOM 962 C C . PRO A 1 126 ? 6.687 -16.054 -4.729 1.00 95.50 126 PRO A C 1
ATOM 964 O O . PRO A 1 126 ? 5.861 -16.562 -3.967 1.00 95.50 126 PRO A O 1
ATOM 967 N N . GLU A 1 127 ? 6.541 -16.062 -6.055 1.00 91.06 127 GLU A N 1
ATOM 968 C CA . GLU A 1 127 ? 5.360 -16.606 -6.747 1.00 91.06 127 GLU A CA 1
ATOM 969 C C . GLU A 1 127 ? 5.101 -18.084 -6.420 1.00 91.06 127 GLU A C 1
ATOM 971 O O . GLU A 1 127 ? 3.951 -18.496 -6.291 1.00 91.06 127 GLU A O 1
ATOM 976 N N . GLU A 1 128 ? 6.155 -18.877 -6.191 1.00 94.62 128 GLU A N 1
ATOM 977 C CA . GLU A 1 128 ? 6.044 -20.292 -5.792 1.00 94.62 128 GLU A CA 1
ATOM 978 C C . GLU A 1 128 ? 5.306 -20.504 -4.455 1.00 94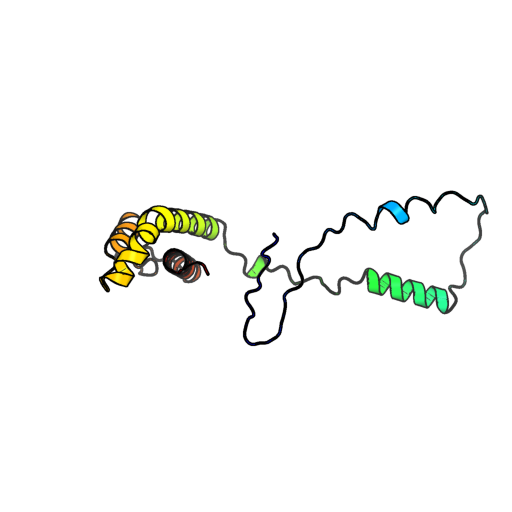.62 128 GLU A C 1
ATOM 980 O O . GLU A 1 128 ? 4.801 -21.597 -4.199 1.00 94.62 128 GLU A O 1
ATOM 985 N N . TYR A 1 129 ? 5.190 -19.458 -3.629 1.00 92.75 129 TYR A N 1
ATOM 986 C CA . TYR A 1 129 ? 4.426 -19.461 -2.378 1.00 92.75 129 TYR A CA 1
ATOM 987 C C . TYR A 1 129 ? 3.138 -18.624 -2.461 1.00 92.75 129 TYR A C 1
ATOM 989 O O . TYR A 1 129 ? 2.537 -18.330 -1.429 1.00 92.75 129 TYR A O 1
ATOM 997 N N . GLY A 1 130 ? 2.707 -18.236 -3.667 1.00 85.12 130 GLY A N 1
ATOM 998 C CA . GLY A 1 130 ? 1.476 -17.472 -3.891 1.00 85.12 130 GLY A CA 1
ATOM 999 C C . GLY A 1 130 ? 1.593 -15.963 -3.656 1.00 85.12 130 GLY A C 1
ATOM 1000 O O . GLY A 1 130 ? 0.571 -15.307 -3.480 1.00 85.12 130 GLY A O 1
ATOM 1001 N N . GLY A 1 131 ? 2.812 -15.412 -3.626 1.00 88.12 131 GLY A N 1
ATOM 1002 C CA . GLY A 1 131 ? 3.043 -13.964 -3.600 1.00 88.12 131 GLY A CA 1
ATOM 1003 C C . GLY A 1 131 ? 3.332 -13.374 -4.985 1.00 88.12 131 GLY A C 1
ATOM 1004 O O . GLY A 1 131 ? 3.302 -14.075 -5.991 1.00 88.12 131 GLY A O 1
ATOM 1005 N N . ALA A 1 132 ? 3.642 -12.077 -5.035 1.00 90.62 132 ALA A N 1
ATOM 1006 C CA . ALA A 1 132 ? 3.903 -11.350 -6.285 1.00 90.62 132 ALA A CA 1
ATOM 1007 C C . ALA A 1 132 ? 5.399 -11.233 -6.650 1.00 90.62 132 ALA A C 1
ATOM 1009 O O . ALA A 1 132 ? 5.741 -10.600 -7.646 1.00 90.62 132 ALA A O 1
ATOM 1010 N N . GLY A 1 133 ? 6.309 -11.774 -5.830 1.00 93.81 133 GLY A N 1
ATOM 1011 C CA . GLY A 1 133 ? 7.753 -11.769 -6.098 1.00 93.81 133 GLY A CA 1
ATOM 1012 C C . GLY A 1 133 ? 8.378 -10.375 -6.238 1.00 93.81 133 GLY A C 1
ATOM 1013 O O . GLY A 1 133 ? 9.419 -10.223 -6.880 1.00 93.81 133 GLY A O 1
ATOM 1014 N N . ALA A 1 134 ? 7.756 -9.339 -5.670 1.00 94.88 134 ALA A N 1
ATOM 1015 C CA . ALA A 1 134 ? 8.185 -7.967 -5.874 1.00 94.88 134 ALA A CA 1
ATOM 1016 C C . ALA A 1 134 ? 9.521 -7.664 -5.191 1.00 94.88 134 ALA A C 1
ATOM 1018 O O . ALA A 1 134 ? 9.836 -8.130 -4.094 1.00 94.88 134 ALA A O 1
ATOM 1019 N N . ASN A 1 135 ? 10.299 -6.795 -5.835 1.00 94.81 135 ASN A N 1
ATOM 1020 C CA . ASN A 1 135 ? 11.575 -6.347 -5.296 1.00 94.81 135 ASN A CA 1
ATOM 1021 C C . ASN A 1 135 ? 11.396 -5.471 -4.035 1.00 94.81 135 ASN A C 1
ATOM 1023 O O . ASN A 1 135 ? 10.300 -5.022 -3.679 1.00 94.81 135 ASN A O 1
ATOM 1027 N N . ALA A 1 136 ? 12.511 -5.186 -3.361 1.00 94.88 136 ALA A N 1
ATOM 1028 C CA . ALA A 1 136 ? 12.512 -4.418 -2.118 1.00 94.88 136 ALA A CA 1
ATOM 1029 C C . ALA A 1 136 ? 11.919 -3.004 -2.269 1.00 94.88 136 ALA A C 1
ATOM 1031 O O . ALA A 1 136 ? 11.214 -2.540 -1.375 1.00 94.88 136 ALA A O 1
ATOM 1032 N N . LEU A 1 137 ? 12.164 -2.319 -3.392 1.00 95.44 137 LEU A N 1
ATOM 1033 C CA . LEU A 1 137 ? 11.664 -0.959 -3.605 1.00 95.44 137 LEU A CA 1
ATOM 1034 C C . LEU A 1 137 ? 10.143 -0.948 -3.801 1.00 95.44 137 LEU A C 1
ATOM 1036 O O . LEU A 1 137 ? 9.457 -0.153 -3.160 1.00 95.44 137 LEU A O 1
ATOM 1040 N N . ALA A 1 138 ? 9.609 -1.859 -4.613 1.00 96.38 138 ALA A N 1
ATOM 1041 C CA . ALA A 1 138 ? 8.169 -2.049 -4.774 1.00 96.38 138 ALA A CA 1
ATOM 1042 C C . ALA A 1 138 ? 7.492 -2.418 -3.441 1.00 96.38 138 ALA A C 1
ATOM 1044 O O . ALA A 1 138 ? 6.469 -1.840 -3.076 1.00 96.38 138 ALA A O 1
ATOM 1045 N N . THR A 1 139 ? 8.119 -3.295 -2.656 1.00 97.00 139 THR A N 1
ATOM 1046 C CA . THR A 1 139 ? 7.626 -3.684 -1.326 1.00 97.00 139 THR A CA 1
ATOM 1047 C C . THR A 1 139 ? 7.550 -2.491 -0.374 1.00 97.00 139 THR A C 1
ATOM 1049 O O . THR A 1 139 ? 6.523 -2.262 0.268 1.00 97.00 139 THR A O 1
ATOM 1052 N N . VAL A 1 140 ? 8.612 -1.682 -0.311 1.00 97.44 140 VAL A N 1
ATOM 1053 C CA . VAL A 1 140 ? 8.645 -0.471 0.521 1.00 97.44 140 VAL A CA 1
ATOM 1054 C C . VAL A 1 140 ? 7.608 0.550 0.059 1.00 97.44 140 VAL A C 1
ATOM 1056 O O . VAL A 1 140 ? 6.987 1.191 0.902 1.00 97.44 140 VAL A O 1
ATOM 1059 N N . ILE A 1 141 ? 7.372 0.686 -1.250 1.00 97.62 141 ILE A N 1
ATOM 1060 C CA . ILE A 1 141 ? 6.323 1.568 -1.781 1.00 97.62 141 ILE A CA 1
ATOM 1061 C C . ILE A 1 141 ? 4.947 1.172 -1.238 1.00 97.62 141 ILE A C 1
ATOM 1063 O O . ILE A 1 141 ? 4.217 2.045 -0.767 1.00 97.62 141 ILE A O 1
ATOM 1067 N N . VAL A 1 142 ? 4.602 -0.120 -1.267 1.00 97.81 142 VAL A N 1
ATOM 1068 C CA . VAL A 1 142 ? 3.313 -0.602 -0.747 1.00 97.81 142 VAL A CA 1
ATOM 1069 C C . VAL A 1 142 ? 3.184 -0.278 0.743 1.00 97.81 142 VAL A C 1
ATOM 1071 O O . VAL A 1 142 ? 2.215 0.361 1.153 1.00 97.81 142 VAL A O 1
ATOM 1074 N N . ILE A 1 143 ? 4.198 -0.632 1.540 1.00 96.81 143 ILE A N 1
ATOM 1075 C CA . ILE A 1 143 ? 4.207 -0.395 2.991 1.00 96.81 143 ILE A CA 1
ATOM 1076 C C . ILE A 1 143 ? 4.086 1.101 3.312 1.00 96.81 143 ILE A C 1
ATOM 1078 O O . ILE A 1 143 ? 3.254 1.490 4.129 1.00 96.81 143 ILE A O 1
ATOM 1082 N N . GLU A 1 144 ? 4.884 1.954 2.661 1.00 97.06 144 GLU A N 1
ATOM 1083 C CA . GLU A 1 144 ? 4.911 3.400 2.920 1.00 97.06 144 GLU A CA 1
ATOM 1084 C C . GLU A 1 144 ? 3.551 4.043 2.648 1.00 97.06 144 GLU A C 1
ATOM 1086 O O . GLU A 1 144 ? 3.114 4.921 3.394 1.00 97.06 144 GLU A O 1
ATOM 1091 N N . LYS A 1 145 ? 2.862 3.617 1.587 1.00 97.19 145 LYS A N 1
ATOM 1092 C CA . LYS A 1 145 ? 1.572 4.200 1.213 1.00 97.19 145 LYS A CA 1
ATOM 1093 C C . LYS A 1 145 ? 0.440 3.736 2.114 1.00 97.19 145 LYS A C 1
ATOM 1095 O O . LYS A 1 145 ? -0.368 4.576 2.510 1.00 97.19 145 LYS A O 1
ATOM 1100 N N . VAL A 1 146 ? 0.436 2.469 2.523 1.00 97.06 146 VAL A N 1
ATOM 1101 C CA . VAL A 1 146 ? -0.501 1.983 3.545 1.00 97.06 146 VAL A CA 1
ATOM 1102 C C . VAL A 1 146 ? -0.267 2.718 4.867 1.00 97.06 146 VAL A C 1
ATOM 1104 O O . VAL A 1 146 ? -1.201 3.318 5.397 1.00 97.06 146 VAL A O 1
ATOM 1107 N N . ALA A 1 147 ? 0.977 2.787 5.350 1.00 96.00 147 ALA A N 1
ATOM 1108 C CA . ALA A 1 147 ? 1.319 3.481 6.595 1.00 96.00 147 ALA A CA 1
ATOM 1109 C C . ALA A 1 147 ? 0.935 4.971 6.564 1.00 96.00 147 ALA A C 1
ATOM 1111 O O . ALA A 1 147 ? 0.370 5.503 7.519 1.00 96.00 147 ALA A O 1
ATOM 1112 N N . ARG A 1 148 ? 1.177 5.654 5.439 1.00 96.06 148 ARG A N 1
ATOM 1113 C CA . ARG A 1 148 ? 0.790 7.060 5.261 1.00 96.06 148 ARG A CA 1
ATOM 1114 C C . ARG A 1 148 ? -0.724 7.264 5.286 1.00 96.06 148 ARG A C 1
ATOM 1116 O O . ARG A 1 148 ? -1.165 8.332 5.698 1.00 96.06 148 ARG A O 1
ATOM 1123 N N . SER A 1 149 ? -1.502 6.287 4.826 1.00 95.19 149 SER A N 1
ATOM 1124 C CA . SER A 1 149 ? -2.965 6.393 4.782 1.00 95.19 149 SER A CA 1
ATOM 1125 C C . SER A 1 149 ? -3.624 6.316 6.162 1.0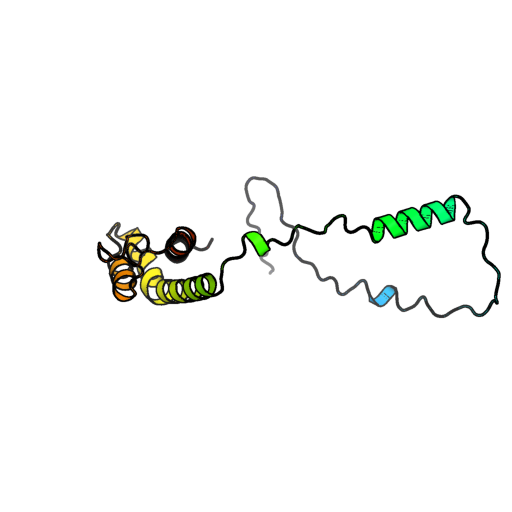0 95.19 149 SER A C 1
ATOM 1127 O O . SER A 1 149 ? -4.702 6.875 6.339 1.00 95.19 149 SER A O 1
ATOM 1129 N N . VAL A 1 150 ? -2.964 5.674 7.133 1.00 94.31 150 VAL A N 1
ATOM 1130 C CA . VAL A 1 150 ? -3.480 5.491 8.502 1.00 94.31 150 VAL A CA 1
ATOM 1131 C C . VAL A 1 150 ? -2.872 6.466 9.515 1.00 94.31 150 VAL A C 1
ATOM 1133 O O . VAL A 1 150 ? -3.365 6.582 10.630 1.00 94.31 150 VAL A O 1
ATOM 1136 N N . SER A 1 151 ? -1.815 7.193 9.141 1.00 90.62 151 SER A N 1
ATOM 1137 C CA . SER A 1 151 ? -1.203 8.211 10.000 1.00 90.62 151 SER A CA 1
ATOM 1138 C C . SER A 1 151 ? -2.060 9.487 10.043 1.00 90.62 151 SER A C 1
ATOM 1140 O O . SER A 1 151 ? -2.387 10.027 8.980 1.00 90.62 151 SER A O 1
ATOM 1142 N N . PRO A 1 152 ? -2.340 10.057 11.232 1.00 78.94 152 PRO A N 1
ATOM 1143 C CA . PRO A 1 152 ? -2.955 11.376 11.350 1.00 78.94 152 PRO A CA 1
ATOM 1144 C C . PRO A 1 152 ? -2.114 12.429 10.616 1.00 78.94 152 PRO A C 1
ATOM 1146 O O . PRO A 1 152 ? -0.885 12.436 10.729 1.00 78.94 152 PRO A O 1
ATOM 1149 N N . ARG A 1 153 ? -2.754 13.327 9.859 1.00 73.75 153 ARG A N 1
ATOM 1150 C CA . ARG A 1 153 ? -2.072 14.509 9.307 1.00 73.75 153 ARG A CA 1
ATOM 1151 C C . ARG A 1 153 ? -2.111 15.611 10.368 1.00 73.75 153 ARG A C 1
ATOM 1153 O O . ARG A 1 153 ? -3.192 16.108 10.667 1.00 73.75 153 ARG A O 1
ATOM 1160 N N . SER A 1 154 ? -0.952 15.922 10.950 1.00 50.06 154 SER A N 1
ATOM 1161 C CA . SER A 1 154 ? -0.739 17.045 11.881 1.00 50.06 154 SER A CA 1
ATOM 1162 C C . SER A 1 154 ? -0.960 18.399 11.222 1.00 50.06 154 SER A C 1
ATOM 1164 O O . SER A 1 154 ? -0.516 18.525 10.054 1.00 50.06 154 SER A O 1
#

Secondary structure (DSSP, 8-state):
---------SS--PPPP---STTSGGGTTTS----------------HHHHHHHHHHHHHH--TT----GGGGPPPHHHHHHHHHHHHHHHHHTGGGHHHHHHHT---HHHHHHHHTTT-TTTTS-GGGTS----HHHHHHHHHHHHHHHS---

Sequence (154 aa):
MDKSQSLIHPDGHVAPGRRSAARREDRIARQTHDQPGRSAGTAHGIGVLGALLQVVDHLRQSPFVVLPNFGLYRPSEEHDMLRDAIRSLAEAKIAPHAAAVDEEARFPQEALDALVANDLHAVHVPEEYGGAGANALATVIVIEKVARSVSPRS

Radius of gyration: 29.74 Å; chains: 1; bounding box: 58×79×54 Å

Foldseek 3Di:
DDPPDDDDDPPPDDDDDDDDPPPPPVVPVPPPDDDDDDDDDDDDDCDPVSVVVVVVVCVVVDVPPPPPDCVVVDDDPVLVVLLVVLLVLLLVFPLVCLVVCVVVVDDRVSVVVSCVVVLNPPQCDDVVVVHVVDDPSSNVSNVVSNVVSNDDDD